Protein AF-A0A7Z9XEC1-F1 (afdb_monomer_lite)

Sequence (71 aa):
MAMKTQNKGGGIVYSTEFGKMCPGCNKPAAKCICQKKQSIPKSDGIVRLMRETKGRKGKGVTLITGVPLDN

Secondary structure (DSSP, 8-state):
-------TT----PPPTT-SBPTTT-SBGGG--GGG--------S--EEEEE-TTTTT--EEEEESPPPP-

Radius of gyration: 27.53 Å; chains: 1; bounding box: 64×20×74 Å

Structure (mmCIF, N/CA/C/O backbone):
data_AF-A0A7Z9XEC1-F1
#
_entry.id   AF-A0A7Z9XEC1-F1
#
loop_
_ato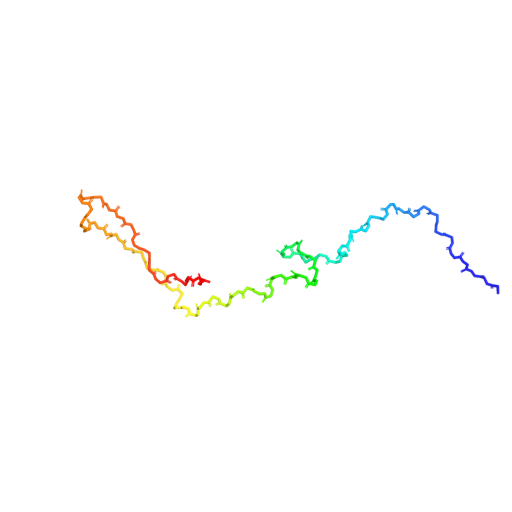m_site.group_PDB
_atom_site.id
_atom_site.type_symbol
_atom_site.label_atom_id
_atom_site.label_alt_id
_atom_site.label_comp_id
_atom_site.label_asym_id
_atom_site.label_entity_id
_atom_site.label_seq_id
_atom_site.pdbx_PDB_ins_code
_atom_site.Cartn_x
_atom_site.Cartn_y
_atom_site.Cartn_z
_atom_site.occupancy
_atom_site.B_iso_or_equiv
_atom_site.auth_seq_id
_atom_site.auth_comp_id
_atom_site.auth_asym_id
_atom_site.auth_atom_id
_atom_site.pdbx_PDB_model_num
ATOM 1 N N . MET A 1 1 ? 45.481 -5.961 -47.466 1.00 38.59 1 MET A N 1
ATOM 2 C CA . MET A 1 1 ? 46.365 -5.407 -46.414 1.00 38.59 1 MET A CA 1
ATOM 3 C C . MET A 1 1 ? 45.614 -4.231 -45.796 1.00 38.59 1 MET A C 1
ATOM 5 O O . MET A 1 1 ? 45.291 -3.307 -46.515 1.00 38.59 1 MET A O 1
ATOM 9 N N . ALA A 1 2 ? 44.917 -4.475 -44.687 1.00 45.97 2 ALA A N 1
ATOM 10 C CA . ALA A 1 2 ? 45.284 -4.053 -43.330 1.00 45.97 2 ALA A CA 1
ATOM 11 C C . ALA A 1 2 ? 44.932 -2.588 -43.010 1.00 45.97 2 ALA A C 1
ATOM 13 O O . ALA A 1 2 ? 45.576 -1.673 -43.499 1.00 45.97 2 ALA A O 1
ATOM 14 N N . MET A 1 3 ? 44.005 -2.408 -42.067 1.00 41.81 3 MET A N 1
ATOM 15 C CA . MET A 1 3 ? 44.164 -1.410 -41.009 1.00 41.81 3 MET A CA 1
ATOM 16 C C . MET A 1 3 ? 43.485 -1.949 -39.742 1.00 41.81 3 MET A C 1
ATOM 18 O O . MET A 1 3 ? 42.287 -1.797 -39.532 1.00 41.81 3 MET A O 1
ATOM 22 N N . LYS A 1 4 ? 44.253 -2.681 -38.926 1.00 49.59 4 LYS A N 1
ATOM 23 C CA . LYS A 1 4 ? 43.861 -3.043 -37.559 1.00 49.59 4 LYS A CA 1
ATOM 24 C C . LYS A 1 4 ? 44.098 -1.815 -36.687 1.00 49.59 4 LYS A C 1
ATOM 26 O O . LYS A 1 4 ? 45.247 -1.432 -36.469 1.00 49.59 4 LYS A O 1
ATOM 31 N N . THR A 1 5 ? 43.028 -1.207 -36.198 1.00 57.09 5 THR A N 1
ATOM 32 C CA . THR A 1 5 ? 43.091 -0.123 -35.218 1.00 57.09 5 THR A CA 1
ATOM 33 C C . THR A 1 5 ? 43.590 -0.692 -33.890 1.00 57.09 5 THR A C 1
ATOM 35 O O . THR A 1 5 ? 42.942 -1.531 -33.267 1.00 57.09 5 THR A O 1
ATOM 38 N N . GLN A 1 6 ? 44.794 -0.285 -33.491 1.00 64.06 6 GLN A N 1
ATOM 39 C CA . GLN A 1 6 ? 45.420 -0.699 -32.239 1.00 64.06 6 GLN A CA 1
ATOM 40 C C . GLN A 1 6 ? 44.737 0.006 -31.066 1.00 64.06 6 GLN A C 1
ATOM 42 O O . GLN A 1 6 ? 44.866 1.219 -30.912 1.00 64.06 6 GLN A O 1
ATOM 47 N N . ASN A 1 7 ? 44.021 -0.746 -30.230 1.00 60.72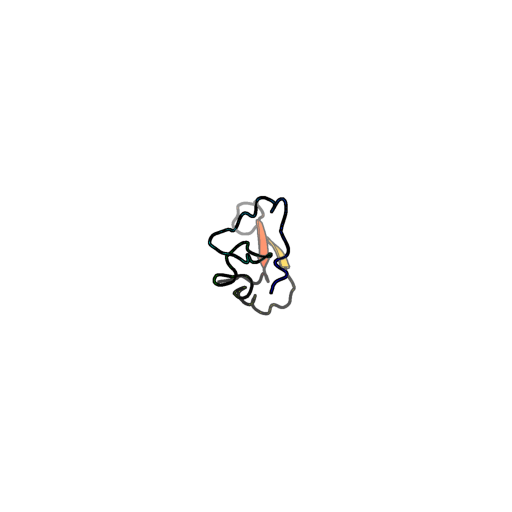 7 ASN A N 1
ATOM 48 C CA . ASN A 1 7 ? 43.402 -0.197 -29.029 1.00 60.72 7 ASN A CA 1
ATOM 49 C C . ASN A 1 7 ? 44.438 -0.173 -27.891 1.00 60.72 7 ASN A C 1
ATOM 51 O O . ASN A 1 7 ? 44.657 -1.174 -27.207 1.00 60.72 7 ASN A O 1
ATOM 55 N N . LYS A 1 8 ? 45.148 0.951 -27.748 1.00 60.28 8 LYS A N 1
ATOM 56 C CA . LYS A 1 8 ? 46.083 1.188 -26.641 1.00 60.28 8 LYS A CA 1
ATOM 57 C C . LYS A 1 8 ? 45.283 1.463 -25.366 1.00 60.28 8 LYS A C 1
ATOM 59 O O . LYS A 1 8 ? 44.620 2.487 -25.275 1.00 60.28 8 LYS A O 1
ATOM 64 N N . GLY A 1 9 ? 45.387 0.560 -24.390 1.00 64.94 9 GLY A N 1
ATOM 65 C CA . GLY A 1 9 ? 44.851 0.756 -23.041 1.00 64.94 9 GLY A CA 1
ATOM 66 C C . GLY A 1 9 ? 43.346 0.526 -22.937 1.00 64.94 9 GLY A C 1
ATOM 67 O O . GLY A 1 9 ? 42.607 1.423 -22.547 1.00 64.94 9 GLY A O 1
ATOM 68 N N . GLY A 1 10 ? 42.884 -0.678 -23.283 1.00 66.00 10 GLY A N 1
ATOM 69 C CA . GLY A 1 10 ? 41.511 -1.081 -22.988 1.00 66.00 10 GLY A CA 1
ATOM 70 C C . GLY A 1 10 ? 41.286 -1.046 -21.478 1.00 66.00 10 GLY A C 1
ATOM 71 O O . GLY A 1 10 ? 41.864 -1.856 -20.757 1.00 66.00 10 GLY A O 1
ATOM 72 N N . GLY A 1 11 ? 40.498 -0.076 -21.007 1.00 75.56 11 GLY A N 1
ATOM 73 C CA . GLY A 1 11 ? 40.113 0.024 -19.604 1.00 75.56 11 GLY A CA 1
ATOM 74 C C . GLY A 1 11 ? 39.517 -1.292 -19.108 1.00 75.56 11 GLY A C 1
ATOM 75 O O . GLY A 1 11 ? 38.923 -2.045 -19.877 1.00 75.56 11 GLY A O 1
ATOM 76 N N . ILE A 1 12 ? 39.699 -1.578 -17.823 1.00 79.75 12 ILE A N 1
ATOM 77 C CA . ILE A 1 12 ? 39.119 -2.742 -17.146 1.00 79.75 12 ILE A CA 1
ATOM 78 C C . ILE A 1 12 ? 37.597 -2.772 -17.356 1.00 79.75 12 ILE A C 1
ATOM 80 O O . ILE A 1 12 ? 36.851 -2.002 -16.756 1.00 79.75 12 ILE A O 1
ATOM 84 N N . VAL A 1 13 ? 37.135 -3.649 -18.251 1.00 75.25 13 VAL A N 1
ATOM 85 C CA . VAL A 1 13 ? 35.709 -3.888 -18.489 1.00 75.25 13 VAL A CA 1
ATOM 86 C C . VAL A 1 13 ? 35.279 -5.046 -17.605 1.00 75.25 13 VAL A C 1
ATOM 88 O O . VAL A 1 13 ? 35.674 -6.189 -17.826 1.00 75.25 13 VAL A O 1
ATOM 91 N N . TYR A 1 14 ? 34.436 -4.758 -16.621 1.00 72.06 14 TYR A N 1
ATOM 92 C CA . TYR A 1 14 ? 33.791 -5.790 -15.820 1.00 72.06 14 TYR A CA 1
ATOM 93 C C . TYR A 1 14 ? 32.431 -6.110 -16.429 1.00 72.06 14 TYR A C 1
ATOM 95 O O . TYR A 1 14 ? 31.579 -5.234 -16.569 1.00 72.06 14 TYR A O 1
ATOM 103 N N . SER A 1 15 ? 32.235 -7.371 -16.806 1.00 71.06 15 SER A N 1
ATOM 104 C CA . SER A 1 15 ? 30.930 -7.894 -17.214 1.00 71.06 15 SER A CA 1
ATOM 105 C C . SER A 1 15 ? 30.346 -8.709 -16.067 1.00 71.06 15 SER A C 1
ATOM 107 O O . SER A 1 15 ? 31.054 -9.485 -15.431 1.00 71.06 15 SER A O 1
ATOM 109 N N . THR A 1 16 ? 29.059 -8.535 -15.789 1.00 80.12 16 THR A N 1
ATOM 110 C CA . THR A 1 16 ? 28.319 -9.380 -14.846 1.00 80.12 16 THR A CA 1
ATOM 111 C C . THR A 1 16 ? 27.714 -10.568 -15.594 1.00 80.12 16 THR A C 1
ATOM 113 O O . THR A 1 16 ? 27.374 -10.447 -16.772 1.00 80.12 16 THR A O 1
ATOM 116 N N . GLU A 1 17 ? 27.535 -11.706 -14.916 1.00 82.00 17 GLU A N 1
ATOM 117 C CA . GLU A 1 17 ? 26.947 -12.932 -15.497 1.00 82.00 17 GLU A CA 1
ATOM 118 C C . GLU A 1 17 ? 25.601 -12.676 -16.201 1.00 82.00 17 GLU A C 1
ATOM 120 O O . GLU A 1 17 ? 25.255 -13.322 -17.186 1.00 82.00 17 GLU A O 1
ATOM 125 N N . PHE A 1 18 ? 24.850 -11.680 -15.727 1.00 76.38 18 PHE A N 1
ATOM 126 C CA . PHE A 1 18 ? 23.487 -11.410 -16.170 1.00 76.38 18 PHE A CA 1
ATOM 127 C C . PHE A 1 18 ? 23.337 -10.249 -17.166 1.00 76.38 18 PHE A C 1
ATOM 129 O O . PHE A 1 18 ? 22.209 -9.908 -17.531 1.00 76.38 18 PHE A O 1
ATOM 136 N N . GLY A 1 19 ? 24.436 -9.659 -17.647 1.00 84.25 19 GLY A N 1
ATOM 137 C CA . GLY A 1 19 ? 24.408 -8.607 -18.666 1.00 84.25 19 GLY A CA 1
ATOM 138 C C . GLY A 1 19 ? 23.513 -7.419 -18.281 1.00 84.25 19 GLY A C 1
ATOM 139 O O . GLY A 1 19 ? 23.765 -6.722 -17.300 1.00 84.25 19 GLY A O 1
ATOM 140 N N . LYS A 1 20 ? 22.463 -7.158 -19.072 1.00 84.81 20 LYS A N 1
ATOM 141 C CA . LYS A 1 20 ? 21.543 -6.030 -18.847 1.00 84.81 20 LYS A CA 1
ATOM 142 C C . LYS A 1 20 ? 20.650 -6.271 -17.621 1.00 84.81 20 LYS A C 1
ATOM 144 O O . LYS A 1 20 ? 19.814 -7.177 -17.611 1.00 84.81 20 LYS A O 1
ATOM 149 N N . MET A 1 21 ? 20.770 -5.391 -16.629 1.00 88.19 21 MET A N 1
ATOM 150 C CA . MET A 1 21 ? 19.924 -5.363 -15.431 1.00 88.19 21 MET A CA 1
ATOM 151 C C . MET A 1 21 ? 18.732 -4.418 -15.622 1.00 88.19 21 MET A C 1
ATOM 153 O O . MET A 1 21 ? 18.842 -3.383 -16.279 1.00 88.19 21 MET A O 1
ATOM 157 N N . CYS A 1 22 ? 17.578 -4.762 -15.049 1.00 87.19 22 CYS A N 1
ATOM 158 C CA . CYS A 1 22 ? 16.411 -3.883 -15.053 1.00 87.19 22 CYS A CA 1
ATOM 159 C C . CYS A 1 22 ? 16.597 -2.729 -14.045 1.00 87.19 22 CYS A C 1
ATOM 161 O O . CYS A 1 22 ? 16.792 -3.022 -12.865 1.00 87.19 22 CYS A O 1
ATOM 163 N N . PRO A 1 23 ? 16.437 -1.448 -14.439 1.00 86.38 23 PRO A N 1
ATOM 164 C CA . PRO A 1 23 ? 16.630 -0.304 -13.538 1.00 86.38 23 PRO A CA 1
ATOM 165 C C . PRO A 1 23 ? 15.559 -0.184 -12.442 1.00 86.38 23 PRO A C 1
ATOM 167 O O . PRO A 1 23 ? 15.743 0.558 -11.486 1.00 86.38 23 PRO A O 1
ATOM 170 N N . GLY A 1 24 ? 14.428 -0.888 -12.572 1.00 85.38 24 GLY A N 1
ATOM 171 C CA . GLY A 1 24 ? 13.337 -0.827 -11.596 1.00 85.38 24 GLY A CA 1
ATOM 172 C C . GLY A 1 24 ? 13.429 -1.870 -10.480 1.00 85.38 24 GLY A C 1
ATOM 173 O O . GLY A 1 24 ? 13.115 -1.567 -9.335 1.00 85.38 24 GLY A O 1
ATOM 174 N N . CYS A 1 25 ? 13.824 -3.108 -10.797 1.00 86.50 25 CYS A N 1
ATOM 175 C CA . CYS A 1 25 ? 13.841 -4.217 -9.829 1.00 86.50 25 CYS A CA 1
ATOM 176 C C . CYS A 1 25 ? 15.216 -4.863 -9.627 1.00 86.50 25 CYS A C 1
ATOM 178 O O . CYS A 1 25 ? 15.309 -5.836 -8.883 1.00 86.50 25 CYS A O 1
ATOM 180 N N . ASN A 1 26 ? 16.264 -4.369 -10.299 1.00 86.69 26 ASN A N 1
ATOM 181 C CA . ASN A 1 26 ? 17.644 -4.871 -10.224 1.00 86.69 26 ASN A CA 1
ATOM 182 C C . ASN A 1 26 ? 17.803 -6.373 -10.515 1.00 86.69 26 ASN A C 1
ATOM 184 O O . ASN A 1 26 ? 18.806 -6.985 -10.155 1.00 86.69 26 ASN A O 1
ATOM 188 N N . LYS A 1 27 ? 16.822 -6.981 -11.188 1.00 87.69 27 LYS A N 1
ATOM 189 C CA . LYS A 1 27 ? 16.903 -8.359 -11.675 1.00 87.69 27 LYS A CA 1
ATOM 190 C C . LYS A 1 27 ? 17.433 -8.384 -13.113 1.00 87.69 27 LYS A C 1
ATOM 192 O O . LYS A 1 27 ? 17.251 -7.397 -13.837 1.00 87.69 27 LYS A O 1
ATOM 197 N N . PRO A 1 28 ? 18.027 -9.511 -13.550 1.00 89.62 28 PRO A N 1
ATOM 198 C CA . PRO A 1 28 ? 18.365 -9.729 -14.955 1.00 89.62 28 PRO A CA 1
ATOM 199 C C . PRO A 1 28 ? 17.159 -9.437 -15.847 1.00 89.62 28 PRO A C 1
ATOM 201 O O . PRO A 1 28 ? 16.039 -9.793 -15.472 1.00 89.62 28 PRO A O 1
ATOM 204 N N . ALA A 1 29 ? 17.361 -8.839 -17.024 1.00 85.12 29 ALA A N 1
ATOM 205 C CA . ALA A 1 29 ? 16.260 -8.468 -17.921 1.00 85.12 29 ALA A CA 1
ATOM 206 C C . ALA A 1 29 ? 15.292 -9.638 -18.206 1.00 85.12 29 ALA A C 1
ATOM 208 O O . ALA A 1 29 ? 14.078 -9.447 -18.185 1.00 85.12 29 ALA A O 1
ATOM 209 N N . ALA A 1 30 ? 15.815 -10.862 -18.355 1.00 84.00 30 ALA A N 1
ATOM 210 C CA . ALA A 1 30 ? 15.022 -12.081 -18.549 1.00 84.00 30 ALA A CA 1
ATOM 211 C C . ALA A 1 30 ? 14.139 -12.472 -17.341 1.00 84.00 30 ALA A C 1
ATOM 213 O O . ALA A 1 30 ? 13.141 -13.166 -17.501 1.00 84.00 30 ALA A O 1
ATOM 214 N N . LYS A 1 31 ? 14.492 -12.034 -16.126 1.00 85.06 31 LYS A N 1
ATOM 215 C CA . LYS A 1 31 ? 13.769 -12.299 -14.867 1.00 85.06 31 LYS A CA 1
ATOM 216 C C . LYS A 1 31 ? 13.127 -11.029 -14.293 1.00 85.06 31 LYS A C 1
ATOM 218 O O . LYS A 1 31 ? 12.906 -10.933 -13.083 1.00 85.06 31 LYS A O 1
ATOM 223 N N . CYS A 1 32 ? 12.859 -10.038 -15.140 1.00 86.56 32 CYS A N 1
ATOM 224 C CA . CYS A 1 32 ? 12.242 -8.788 -14.721 1.00 86.56 32 CYS A CA 1
ATOM 225 C C . CYS A 1 32 ? 10.831 -9.033 -14.163 1.00 86.56 32 CYS A C 1
ATOM 227 O O . CYS A 1 32 ? 9.997 -9.675 -14.798 1.00 86.56 32 CYS A O 1
ATOM 229 N N . ILE A 1 33 ? 10.557 -8.490 -12.975 1.00 84.06 33 ILE A N 1
ATOM 230 C CA . ILE A 1 33 ? 9.235 -8.560 -12.330 1.00 84.06 33 ILE A CA 1
ATOM 231 C C . ILE A 1 33 ? 8.466 -7.237 -12.402 1.00 84.06 33 ILE A C 1
ATOM 233 O O . ILE A 1 33 ? 7.309 -7.194 -12.007 1.00 84.06 33 ILE A O 1
ATOM 237 N N . CYS A 1 34 ? 9.065 -6.161 -12.928 1.00 82.38 34 CYS A N 1
ATOM 238 C CA . CYS A 1 34 ? 8.411 -4.849 -12.998 1.00 82.38 34 CYS A CA 1
ATOM 239 C C . CYS A 1 34 ? 7.117 -4.865 -13.825 1.00 82.38 34 CYS A C 1
ATOM 241 O O . CYS A 1 34 ? 6.199 -4.117 -13.510 1.00 82.38 34 CYS A O 1
ATOM 243 N N . GLN A 1 35 ? 7.036 -5.720 -14.851 1.00 69.19 35 GLN A N 1
ATOM 244 C CA . GLN A 1 35 ? 5.824 -5.907 -15.661 1.00 69.19 35 GLN A CA 1
ATOM 245 C C . GLN A 1 35 ? 4.803 -6.8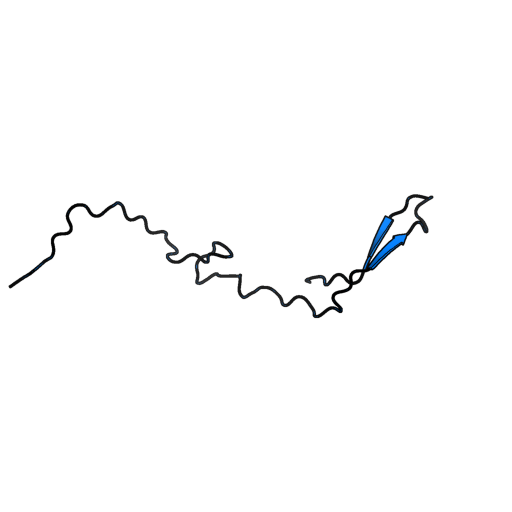49 -15.007 1.00 69.19 35 GLN A C 1
ATOM 247 O O . GLN A 1 35 ? 3.634 -6.818 -15.365 1.00 69.19 35 GLN A O 1
ATOM 252 N N . LYS A 1 36 ? 5.223 -7.656 -14.024 1.00 68.25 36 LYS A N 1
ATOM 253 C CA . LYS A 1 36 ? 4.340 -8.514 -13.220 1.00 68.25 36 LYS A CA 1
ATOM 254 C C . LYS A 1 36 ? 3.736 -7.776 -12.023 1.00 68.25 36 LYS A C 1
ATOM 256 O O . LYS A 1 36 ? 3.294 -8.433 -11.084 1.00 68.25 36 LYS A O 1
ATOM 261 N N . LYS A 1 37 ? 3.739 -6.436 -12.005 1.00 64.25 37 LYS A N 1
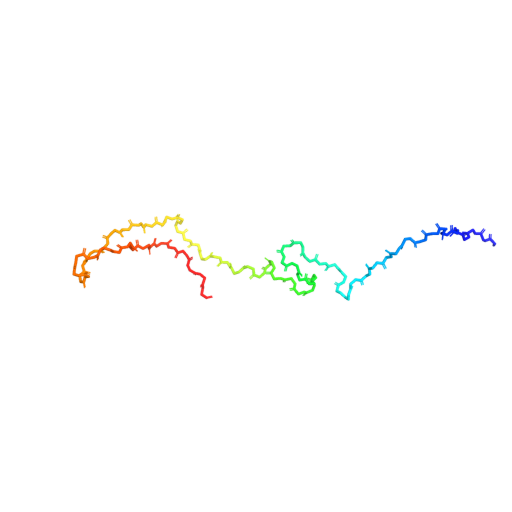ATOM 262 C CA . LYS A 1 37 ? 2.960 -5.706 -11.000 1.00 64.25 37 LYS A CA 1
ATOM 263 C C . LYS A 1 37 ? 1.510 -6.149 -11.155 1.00 64.25 37 LYS A C 1
ATOM 265 O O . LYS A 1 37 ? 0.908 -5.912 -12.201 1.00 64.25 37 LYS A O 1
ATOM 270 N N . GLN A 1 38 ? 1.013 -6.865 -10.149 1.00 64.19 38 GLN A N 1
ATOM 271 C CA . GLN A 1 38 ? -0.380 -7.274 -10.074 1.00 64.19 38 GLN A CA 1
ATOM 272 C C . GLN A 1 38 ? -1.229 -6.017 -10.264 1.00 64.19 38 GLN A C 1
ATOM 274 O O . GLN A 1 38 ? -0.913 -4.951 -9.730 1.00 64.19 38 GLN A O 1
ATOM 279 N N . SER A 1 39 ? -2.242 -6.114 -11.120 1.00 64.50 39 SER A N 1
ATOM 280 C CA . SER A 1 39 ? -3.176 -5.018 -11.315 1.00 64.50 39 SER A CA 1
ATOM 281 C C . SER A 1 39 ? -3.872 -4.769 -9.984 1.00 64.50 39 SER A C 1
ATOM 283 O O . SER A 1 39 ? -4.670 -5.606 -9.557 1.00 64.50 39 SER A O 1
ATOM 285 N N . ILE A 1 40 ? -3.565 -3.639 -9.347 1.00 67.19 40 ILE A N 1
ATOM 286 C CA . ILE A 1 40 ? -4.297 -3.181 -8.168 1.00 67.19 40 ILE A CA 1
ATOM 287 C C . ILE A 1 40 ? -5.778 -3.160 -8.567 1.00 67.19 40 ILE A C 1
ATOM 289 O O . ILE A 1 40 ? -6.105 -2.578 -9.614 1.00 67.19 40 ILE A O 1
ATOM 293 N N . PRO A 1 41 ? -6.675 -3.820 -7.814 1.00 71.62 41 PRO A N 1
ATOM 294 C CA . PRO A 1 41 ? -8.082 -3.852 -8.168 1.00 71.62 41 PRO A CA 1
ATOM 295 C C . PRO A 1 41 ? -8.610 -2.422 -8.274 1.00 71.62 41 PRO A C 1
ATOM 297 O O . PRO A 1 41 ? -8.307 -1.561 -7.441 1.00 71.62 41 PRO A O 1
ATOM 300 N N . LYS A 1 42 ? -9.387 -2.158 -9.330 1.00 68.31 42 LYS A N 1
ATOM 301 C CA . LYS A 1 42 ? -10.010 -0.853 -9.552 1.00 68.31 42 LYS A CA 1
ATOM 302 C C . LYS A 1 42 ? -10.897 -0.544 -8.345 1.00 68.31 42 LYS A C 1
ATOM 304 O O . LYS A 1 42 ? -11.918 -1.194 -8.152 1.00 68.31 42 LYS A O 1
ATOM 309 N N . SER A 1 43 ? -10.477 0.417 -7.531 1.00 70.69 43 SER A N 1
ATOM 310 C CA . SER A 1 43 ? -11.246 0.922 -6.395 1.00 70.69 43 SER A CA 1
ATOM 311 C C . SER A 1 43 ? -11.691 2.350 -6.672 1.00 70.69 43 SER A C 1
ATOM 313 O O . SER A 1 43 ? -11.123 3.030 -7.529 1.00 70.69 43 SER A O 1
ATOM 315 N N . ASP A 1 44 ? -12.678 2.819 -5.916 1.00 77.00 44 ASP A N 1
ATOM 316 C CA . ASP A 1 44 ? -13.192 4.190 -6.004 1.00 77.00 44 ASP A CA 1
ATOM 317 C C . ASP A 1 44 ? -12.137 5.260 -5.649 1.00 77.00 44 ASP A C 1
ATOM 319 O O . ASP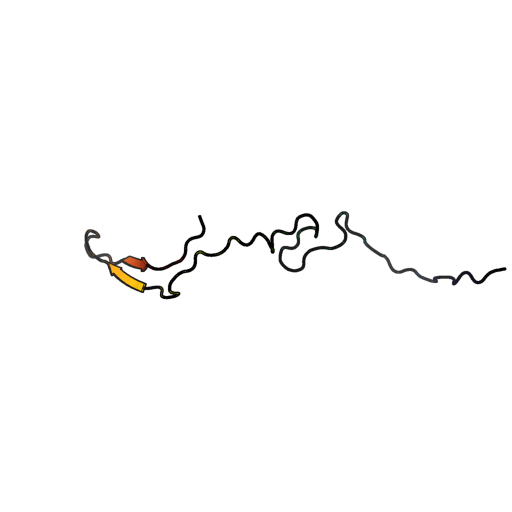 A 1 44 ? -12.409 6.452 -5.752 1.00 77.00 44 ASP A O 1
ATOM 323 N N . GLY A 1 45 ? -10.940 4.863 -5.195 1.00 82.94 45 GLY A N 1
ATOM 324 C CA . GLY A 1 45 ? -9.849 5.766 -4.813 1.00 82.94 45 GLY A CA 1
ATOM 325 C C . GLY A 1 45 ? -10.070 6.491 -3.482 1.00 82.94 45 GLY A C 1
ATOM 326 O O . GLY A 1 45 ? -9.220 7.270 -3.056 1.00 82.94 45 GLY A O 1
ATOM 327 N N . ILE A 1 46 ? -11.193 6.233 -2.807 1.00 88.38 46 ILE A N 1
ATOM 328 C CA . ILE A 1 46 ? -11.572 6.883 -1.551 1.00 88.38 46 ILE A CA 1
ATOM 329 C C . ILE A 1 46 ? -11.316 5.934 -0.379 1.00 88.38 46 ILE A C 1
ATOM 331 O O . ILE A 1 46 ? -12.067 4.980 -0.153 1.00 88.38 46 ILE A O 1
ATOM 335 N N . VAL A 1 47 ? -10.294 6.258 0.417 1.00 91.69 47 VAL A N 1
ATOM 336 C CA . VAL A 1 47 ? -10.025 5.612 1.708 1.00 91.69 47 VAL A CA 1
ATOM 337 C C . VAL A 1 47 ? -10.796 6.341 2.805 1.00 91.69 47 VAL A C 1
ATOM 339 O O . VAL A 1 47 ? -10.719 7.563 2.928 1.00 91.69 47 VAL A O 1
ATOM 342 N N . ARG A 1 48 ? -11.539 5.593 3.622 1.00 93.25 48 ARG A N 1
ATOM 343 C CA . ARG A 1 48 ? -12.343 6.136 4.725 1.00 93.25 48 ARG A CA 1
ATOM 344 C C . ARG A 1 48 ? -11.725 5.747 6.062 1.00 93.25 48 ARG A C 1
ATOM 346 O O . ARG A 1 48 ? -11.406 4.578 6.286 1.00 93.25 48 ARG A O 1
ATOM 353 N N . LEU A 1 49 ? -11.593 6.736 6.943 1.00 94.31 49 LEU A N 1
ATOM 354 C CA . LEU A 1 49 ? -11.033 6.606 8.287 1.00 94.31 49 LEU A CA 1
ATOM 355 C C . LEU A 1 49 ? -12.130 6.848 9.323 1.00 94.31 49 LEU A C 1
ATOM 357 O O . LEU A 1 49 ? -12.829 7.858 9.260 1.00 94.31 49 LEU A O 1
ATOM 361 N N . MET A 1 50 ? -12.281 5.935 10.280 1.00 92.94 50 MET A N 1
ATOM 362 C CA . MET A 1 50 ? -13.297 6.038 11.332 1.00 92.94 50 MET A CA 1
ATOM 363 C C . MET A 1 50 ? -12.712 5.654 12.688 1.00 92.94 50 MET A C 1
ATOM 365 O O . MET A 1 50 ? -11.905 4.735 12.784 1.00 92.94 50 MET A O 1
ATOM 369 N N . ARG A 1 51 ? -13.139 6.333 13.755 1.00 93.81 51 ARG A N 1
ATOM 370 C CA . ARG A 1 51 ? -12.788 5.954 15.127 1.00 93.81 51 ARG A CA 1
ATOM 371 C C . ARG A 1 51 ? -13.812 4.957 15.658 1.00 93.81 51 ARG A C 1
ATOM 373 O O . ARG A 1 51 ? -14.993 5.280 15.724 1.00 93.81 51 ARG A O 1
ATOM 380 N N . GLU A 1 52 ? -13.359 3.790 16.097 1.00 93.44 52 GLU A N 1
ATOM 381 C CA . GLU A 1 52 ? -14.206 2.772 16.716 1.00 93.44 52 GLU A CA 1
ATOM 382 C C . GLU A 1 52 ? -13.753 2.499 18.155 1.00 93.44 52 GLU A C 1
ATOM 384 O O . GLU A 1 52 ? -12.587 2.224 18.427 1.00 93.44 52 GLU A O 1
ATOM 389 N N . THR A 1 53 ? -14.680 2.594 19.104 1.00 93.56 53 THR A N 1
ATOM 390 C CA . THR A 1 53 ? -14.431 2.376 20.543 1.00 93.56 53 THR A CA 1
ATOM 391 C C . THR A 1 53 ? -15.270 1.229 21.116 1.00 93.56 53 THR A C 1
ATOM 393 O O . THR A 1 53 ? -15.088 0.837 22.274 1.00 93.56 53 THR A O 1
ATOM 396 N N . LYS A 1 54 ? -16.190 0.669 20.316 1.00 90.44 54 LYS A N 1
ATOM 397 C CA . LYS A 1 54 ? -17.125 -0.381 20.733 1.00 90.44 54 LYS A CA 1
ATOM 398 C C . LYS A 1 54 ? -16.367 -1.654 21.117 1.00 90.44 54 LYS A C 1
ATOM 400 O O . LYS A 1 54 ? -15.460 -2.084 20.416 1.00 90.44 54 LYS A O 1
ATOM 405 N N . GLY A 1 55 ? -16.724 -2.248 22.258 1.00 89.25 55 GLY A N 1
ATOM 406 C CA . GLY A 1 55 ? -16.144 -3.516 22.727 1.00 89.25 55 GLY A CA 1
ATOM 407 C C . GLY A 1 55 ? -14.690 -3.442 23.214 1.00 89.25 55 GLY A C 1
ATOM 408 O O . GLY A 1 55 ? -14.130 -4.461 23.604 1.00 89.25 55 GLY A O 1
ATOM 409 N N . ARG A 1 56 ? -14.068 -2.254 23.244 1.00 89.50 56 ARG A N 1
ATOM 410 C CA . ARG A 1 56 ? -12.639 -2.081 23.574 1.00 89.50 56 ARG A CA 1
ATOM 411 C C . ARG A 1 56 ? -12.381 -1.380 24.910 1.00 89.50 56 ARG A C 1
ATOM 413 O O . ARG A 1 56 ? -11.332 -0.769 25.097 1.00 89.50 56 ARG A O 1
ATOM 420 N N . LYS A 1 57 ? -13.328 -1.466 25.855 1.00 87.25 57 LYS A N 1
ATOM 421 C CA . LYS A 1 57 ? -13.211 -0.895 27.216 1.00 87.25 57 LYS A CA 1
ATOM 422 C C . LYS A 1 57 ? -12.751 0.579 27.212 1.00 87.25 57 LYS A C 1
ATOM 424 O O . LYS A 1 57 ? -11.881 0.967 27.983 1.00 87.25 57 LYS A O 1
ATOM 429 N N . GLY A 1 58 ? -13.279 1.381 26.283 1.00 88.38 58 GLY A N 1
ATOM 430 C CA . GLY A 1 58 ? -12.941 2.803 26.134 1.00 88.38 58 GLY A CA 1
ATOM 431 C C . GLY A 1 58 ? -11.688 3.111 25.303 1.00 88.38 58 GLY A C 1
ATOM 432 O O . GLY A 1 58 ? -11.487 4.265 24.930 1.00 88.38 58 GLY A O 1
ATOM 433 N N . LYS A 1 59 ? -10.867 2.116 24.936 1.00 89.69 59 LYS A N 1
ATOM 434 C CA . LYS A 1 59 ? -9.728 2.323 24.028 1.00 89.69 59 LYS A CA 1
ATOM 435 C C . LYS A 1 59 ? -10.213 2.390 22.579 1.00 89.69 59 LYS A C 1
ATOM 437 O O . LYS A 1 59 ? -10.833 1.455 22.082 1.00 89.69 59 LYS A O 1
ATOM 442 N N . GLY A 1 60 ? -9.933 3.502 21.904 1.00 93.12 60 GLY A N 1
ATOM 443 C CA . GLY A 1 60 ? -10.287 3.688 20.497 1.00 93.12 60 GLY A CA 1
ATOM 444 C C . GLY A 1 60 ? -9.281 3.045 19.548 1.00 93.12 60 GLY A C 1
ATOM 445 O O . GLY A 1 60 ? -8.084 3.039 19.821 1.00 93.12 60 GLY A O 1
ATOM 446 N N . VAL A 1 61 ? -9.775 2.555 18.418 1.00 94.44 61 VAL A N 1
ATOM 447 C CA . VAL A 1 61 ? -8.979 2.155 17.254 1.00 94.44 61 VAL A CA 1
ATOM 448 C C . VAL A 1 61 ? -9.427 2.942 16.028 1.00 94.44 61 VAL A C 1
ATOM 450 O O . VAL A 1 61 ? -10.536 3.480 16.002 1.00 94.44 61 VAL A O 1
ATOM 453 N N . THR A 1 62 ? -8.569 3.007 15.016 1.00 95.19 62 THR A N 1
ATOM 454 C CA . THR A 1 62 ? -8.906 3.600 13.720 1.00 95.19 62 THR A CA 1
ATOM 455 C C . THR A 1 62 ? -9.216 2.482 12.737 1.00 95.19 62 THR A C 1
ATOM 457 O O . THR A 1 62 ? -8.341 1.682 12.414 1.00 95.19 62 THR A O 1
ATOM 460 N N . LEU A 1 63 ? -10.458 2.423 12.268 1.00 93.38 63 LEU A N 1
ATOM 461 C CA . LEU A 1 63 ? -10.850 1.592 11.140 1.00 93.38 63 LEU A CA 1
ATOM 462 C C . LEU A 1 63 ? -10.459 2.292 9.844 1.00 93.38 63 LEU A C 1
ATOM 464 O O . LEU A 1 63 ? -10.769 3.468 9.641 1.00 93.38 63 LEU A O 1
ATOM 468 N N . ILE A 1 64 ? -9.801 1.540 8.971 1.00 93.00 64 ILE A N 1
ATOM 469 C CA . ILE A 1 64 ? -9.401 1.976 7.638 1.00 93.00 64 ILE A CA 1
ATOM 470 C C . ILE A 1 64 ? -10.165 1.101 6.649 1.00 93.00 64 ILE A C 1
ATOM 472 O O . ILE A 1 64 ? -10.071 -0.123 6.705 1.00 93.00 64 ILE A O 1
ATOM 476 N N . THR A 1 65 ? -10.951 1.716 5.769 1.00 90.94 65 THR A N 1
ATOM 477 C CA . THR A 1 65 ? -11.777 1.006 4.779 1.00 90.94 65 THR A CA 1
ATOM 478 C C . THR A 1 65 ? -11.606 1.612 3.390 1.00 90.94 65 THR A C 1
ATOM 480 O O . THR A 1 65 ? -11.192 2.763 3.256 1.00 90.94 65 THR A O 1
ATOM 483 N N . GLY A 1 66 ? -11.909 0.837 2.346 1.00 87.06 66 GLY A N 1
ATOM 484 C CA . GLY A 1 66 ? -11.732 1.272 0.954 1.00 87.06 66 GLY A CA 1
ATOM 485 C C . GLY A 1 66 ? -10.289 1.194 0.447 1.00 87.06 66 GLY A C 1
ATOM 486 O O . GLY A 1 66 ? -9.973 1.796 -0.573 1.00 87.06 66 GLY A O 1
ATOM 487 N N . VA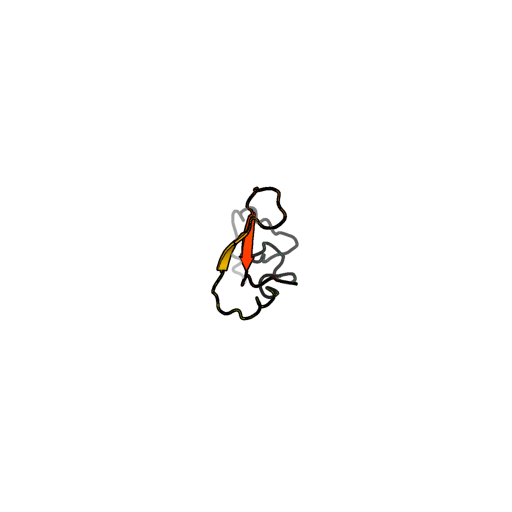L A 1 67 ? -9.411 0.468 1.146 1.00 87.62 67 VAL A N 1
ATOM 488 C CA . VAL A 1 67 ? -8.045 0.209 0.677 1.00 87.62 67 VAL A CA 1
ATOM 489 C C . VAL A 1 67 ? -8.080 -0.978 -0.290 1.00 87.62 67 VAL A C 1
ATOM 491 O O . VAL A 1 67 ? -8.538 -2.049 0.115 1.00 87.62 67 VAL A O 1
ATOM 494 N N . PRO A 1 68 ? -7.623 -0.824 -1.546 1.00 83.44 68 PRO A N 1
ATOM 495 C CA . PRO A 1 68 ? -7.423 -1.962 -2.430 1.00 83.44 68 PRO A CA 1
ATOM 496 C C . PRO A 1 68 ? -6.288 -2.818 -1.863 1.00 83.44 68 PRO A C 1
ATOM 498 O O . PRO A 1 68 ? -5.166 -2.340 -1.706 1.00 83.44 68 PRO A O 1
ATOM 501 N N . LEU A 1 69 ? -6.603 -4.059 -1.505 1.00 79.94 69 LEU A N 1
ATOM 502 C CA . LEU A 1 69 ? -5.624 -5.028 -1.031 1.00 79.94 69 LEU A CA 1
ATOM 503 C C . LEU A 1 69 ? -5.202 -5.906 -2.207 1.00 79.94 69 LEU A C 1
ATOM 505 O O . LEU A 1 69 ? -6.053 -6.385 -2.960 1.00 79.94 69 LEU A O 1
ATOM 509 N N . ASP A 1 70 ? -3.898 -6.104 -2.350 1.00 70.62 70 ASP A N 1
ATOM 510 C CA . ASP A 1 70 ? -3.359 -7.135 -3.226 1.00 70.62 70 ASP A CA 1
ATOM 511 C C . ASP A 1 70 ? -3.527 -8.483 -2.501 1.00 70.62 70 ASP A C 1
ATOM 513 O O . ASP A 1 70 ? -3.139 -8.601 -1.336 1.00 70.62 70 ASP A O 1
ATOM 517 N N . ASN A 1 71 ? -4.169 -9.462 -3.152 1.00 57.28 71 ASN A N 1
ATOM 518 C CA . ASN A 1 71 ? -4.253 -10.839 -2.640 1.00 57.28 71 ASN A CA 1
ATOM 519 C C . ASN A 1 71 ? -2.881 -11.520 -2.667 1.00 57.28 71 ASN A C 1
ATOM 521 O O . ASN A 1 71 ? -2.214 -11.449 -3.730 1.00 57.28 71 ASN A O 1
#

Foldseek 3Di:
DDDDDDDPCDDDDDADPQHDADPPPRHRPVPDCPVVPPPQPDFPPDKDWDWDQPPPVRDIDIDIDRDRDDD

pLDDT: mean 78.95, std 13.54, range [38.59, 95.19]